Protein AF-A0A6M1RV48-F1 (afdb_monomer_lite)

Foldseek 3Di:
DDPPDVVVVVVVVVVCVVPDPPPPDPDCPVVVVVVVVVVVVVVVVVPPDPPVVVVVVVVPPVVVVVVVVVVVVVVVVVVCVVVVVVVVVVVVVVVVCCVVPVDDDDD

Structure (mmCIF, N/CA/C/O backbone):
data_AF-A0A6M1RV48-F1
#
_entry.id   AF-A0A6M1RV48-F1
#
loop_
_atom_site.group_PDB
_atom_site.id
_atom_site.type_symbol
_atom_site.label_atom_id
_atom_site.label_alt_id
_atom_site.label_comp_id
_atom_site.label_asym_id
_atom_site.label_entity_id
_atom_site.label_seq_id
_atom_site.pdbx_PDB_ins_code
_atom_site.Cartn_x
_atom_site.Cartn_y
_atom_site.Cartn_z
_atom_site.occupancy
_atom_site.B_iso_or_equiv
_atom_site.auth_seq_id
_atom_site.auth_comp_id
_atom_site.auth_asym_id
_atom_site.auth_atom_id
_atom_site.pdbx_PDB_model_num
ATOM 1 N N . MET A 1 1 ? 15.801 -0.029 15.071 1.00 39.56 1 MET A N 1
ATOM 2 C CA . MET A 1 1 ? 15.328 -1.379 15.447 1.00 39.56 1 MET A CA 1
ATOM 3 C C . MET A 1 1 ? 15.374 -1.454 16.967 1.00 39.56 1 MET A C 1
ATOM 5 O O . MET A 1 1 ? 16.465 -1.396 17.515 1.00 39.56 1 MET A O 1
ATOM 9 N N . LYS A 1 2 ? 14.228 -1.412 17.662 1.00 48.84 2 LYS A N 1
ATOM 10 C CA . LYS A 1 2 ? 14.197 -1.508 19.133 1.00 48.84 2 LYS A CA 1
ATOM 11 C C . LYS A 1 2 ? 14.457 -2.968 19.512 1.00 48.84 2 LYS A C 1
ATOM 13 O O . LYS A 1 2 ? 13.687 -3.831 19.109 1.00 48.84 2 LYS A O 1
ATOM 18 N N . HIS A 1 3 ? 15.543 -3.234 20.234 1.00 52.44 3 HIS A N 1
ATOM 19 C CA . HIS A 1 3 ? 15.761 -4.526 20.877 1.00 52.44 3 HIS A CA 1
ATOM 20 C C . HIS A 1 3 ? 14.714 -4.698 21.977 1.00 52.44 3 HIS A C 1
ATOM 22 O O . HIS A 1 3 ? 14.749 -4.006 22.991 1.00 52.44 3 HIS A O 1
ATOM 28 N N . GLN A 1 4 ? 13.749 -5.574 21.727 1.00 58.22 4 GLN A N 1
ATOM 29 C CA . GLN A 1 4 ? 12.760 -6.007 22.700 1.00 58.22 4 GLN A CA 1
ATOM 30 C C . GLN A 1 4 ? 13.367 -7.230 23.387 1.00 58.22 4 GLN A C 1
ATOM 32 O O . GLN A 1 4 ? 13.434 -8.309 22.806 1.00 58.22 4 GLN A O 1
ATOM 37 N N . ASP A 1 5 ? 13.956 -7.007 24.560 1.00 66.31 5 ASP A N 1
ATOM 38 C CA . ASP A 1 5 ? 14.540 -8.064 25.379 1.00 66.31 5 ASP A CA 1
ATOM 39 C C . ASP A 1 5 ? 13.390 -8.856 26.034 1.00 66.31 5 ASP A C 1
ATOM 41 O O . ASP A 1 5 ? 12.692 -8.298 26.889 1.00 66.31 5 ASP A O 1
ATOM 45 N N . PRO A 1 6 ? 13.159 -10.127 25.651 1.00 67.12 6 PRO A N 1
ATOM 46 C CA . PRO A 1 6 ? 12.029 -10.917 26.146 1.00 67.12 6 PRO A CA 1
ATOM 47 C C . PRO A 1 6 ? 12.079 -11.111 27.669 1.00 67.12 6 PRO A C 1
ATOM 49 O O . PRO A 1 6 ? 11.049 -11.235 28.328 1.00 67.12 6 PRO A O 1
ATOM 52 N N . THR A 1 7 ? 13.276 -11.073 28.255 1.00 72.62 7 THR A N 1
ATOM 53 C CA . THR A 1 7 ? 13.495 -11.170 29.702 1.00 72.62 7 THR A CA 1
ATOM 54 C C . THR A 1 7 ? 13.056 -9.902 30.436 1.00 72.62 7 THR A C 1
ATOM 56 O O . THR A 1 7 ? 12.553 -9.966 31.561 1.00 72.62 7 THR A O 1
ATOM 59 N N . GLY A 1 8 ? 13.209 -8.743 29.790 1.00 75.9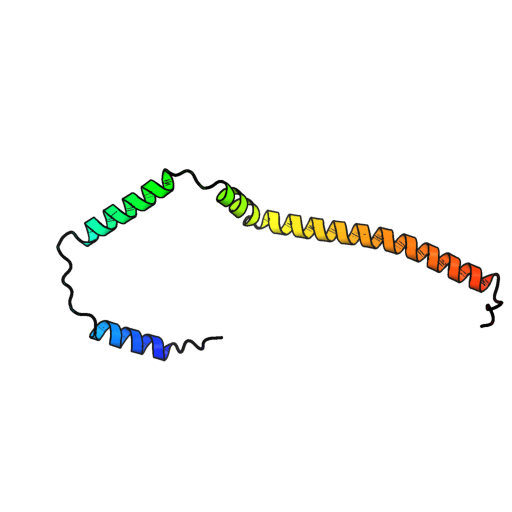4 8 GLY A N 1
ATOM 60 C CA . GLY A 1 8 ? 12.747 -7.455 30.304 1.00 75.94 8 GLY A CA 1
ATOM 61 C C . GLY A 1 8 ? 11.223 -7.352 30.339 1.00 75.94 8 GLY A C 1
ATOM 62 O O . GLY A 1 8 ? 10.674 -6.803 31.294 1.00 75.94 8 GLY A O 1
ATOM 63 N N . GLU A 1 9 ? 10.537 -7.932 29.352 1.00 77.62 9 GLU A N 1
ATOM 64 C CA . GLU A 1 9 ? 9.069 -7.949 29.301 1.00 77.62 9 GLU A CA 1
ATOM 65 C C . GLU A 1 9 ? 8.459 -8.800 30.411 1.00 77.62 9 GLU A C 1
ATOM 67 O O . GLU A 1 9 ? 7.540 -8.351 31.092 1.00 77.62 9 GLU A O 1
A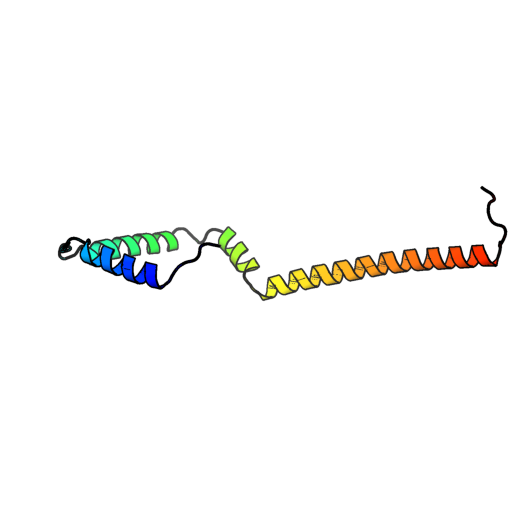TOM 72 N N . LEU A 1 10 ? 9.018 -9.988 30.652 1.00 78.81 10 LEU A N 1
ATOM 73 C CA . LEU A 1 10 ? 8.572 -10.874 31.730 1.00 78.81 10 LEU A CA 1
ATOM 74 C C . LEU A 1 10 ? 8.706 -10.203 33.104 1.00 78.81 10 LEU A C 1
ATOM 76 O O . LEU A 1 10 ? 7.794 -10.267 33.929 1.00 78.81 10 LEU A O 1
ATOM 80 N N . LYS A 1 11 ? 9.824 -9.506 33.333 1.00 83.56 11 LYS A N 1
ATOM 81 C CA . LYS A 1 11 ? 10.078 -8.780 34.582 1.00 83.56 11 LYS A CA 1
ATOM 82 C C . LYS A 1 11 ? 9.162 -7.566 34.743 1.00 83.56 11 LYS A C 1
ATOM 84 O O . LYS A 1 11 ? 8.702 -7.285 35.848 1.00 83.56 11 LYS A O 1
ATOM 89 N N . LEU A 1 12 ? 8.892 -6.844 33.656 1.00 84.69 12 LEU A N 1
ATOM 90 C CA . LEU A 1 12 ? 7.960 -5.720 33.662 1.00 84.69 12 LEU A CA 1
ATOM 91 C C . LEU A 1 12 ? 6.534 -6.189 33.970 1.00 84.69 12 LEU A C 1
ATOM 93 O O . LEU A 1 12 ? 5.863 -5.576 34.797 1.00 84.69 12 LEU A O 1
ATOM 97 N N . ASP A 1 13 ? 6.092 -7.287 33.360 1.00 84.94 13 ASP A N 1
ATOM 98 C CA . ASP A 1 13 ? 4.752 -7.832 33.574 1.00 84.94 13 ASP A CA 1
ATOM 99 C C . ASP A 1 13 ? 4.558 -8.310 35.023 1.00 84.94 13 ASP A C 1
ATOM 101 O O . ASP A 1 13 ? 3.519 -8.065 35.637 1.00 84.94 13 ASP A O 1
ATOM 105 N N . GLU A 1 14 ? 5.592 -8.902 35.627 1.00 88.31 14 GLU A N 1
ATOM 106 C CA . GLU A 1 14 ? 5.576 -9.287 37.040 1.00 88.31 14 GLU A CA 1
ATOM 107 C C . GLU A 1 14 ? 5.478 -8.070 37.977 1.00 88.31 14 GLU A C 1
ATOM 109 O O . GLU A 1 14 ? 4.672 -8.064 38.916 1.00 88.31 14 GLU A O 1
ATOM 114 N N . LEU A 1 15 ? 6.250 -7.012 37.705 1.00 87.62 15 LEU A N 1
ATOM 115 C CA . LEU A 1 15 ? 6.197 -5.763 38.471 1.00 87.62 15 LEU A CA 1
ATOM 116 C C . LEU A 1 15 ? 4.832 -5.078 38.343 1.00 87.62 15 LEU A C 1
ATOM 118 O O . LEU A 1 15 ? 4.277 -4.636 39.348 1.00 87.62 15 LEU A O 1
ATOM 122 N N . LEU A 1 16 ? 4.260 -5.034 37.138 1.00 86.06 16 LEU A N 1
ATOM 123 C CA . LEU A 1 16 ? 2.929 -4.474 36.892 1.00 86.06 16 LEU A CA 1
ATOM 124 C C . LEU A 1 16 ? 1.839 -5.275 37.602 1.00 86.06 16 LEU A C 1
ATOM 126 O O . LEU A 1 16 ? 0.918 -4.697 38.177 1.00 86.06 16 LEU A O 1
ATOM 130 N N . ARG A 1 17 ? 1.953 -6.605 37.610 1.00 81.81 17 ARG A N 1
ATOM 131 C CA . ARG A 1 17 ? 1.002 -7.486 38.291 1.00 81.81 17 ARG A CA 1
ATOM 132 C C . ARG A 1 17 ? 1.058 -7.320 39.806 1.00 81.81 17 ARG A C 1
ATOM 134 O O . ARG A 1 17 ? 0.013 -7.330 40.445 1.00 81.81 17 ARG A O 1
ATOM 141 N N . ARG A 1 18 ? 2.254 -7.117 40.370 1.00 84.19 18 ARG A N 1
ATOM 142 C CA . ARG A 1 18 ? 2.458 -6.870 41.806 1.00 84.19 18 ARG A CA 1
ATOM 143 C C . ARG A 1 18 ? 2.082 -5.446 42.232 1.00 84.19 18 ARG A C 1
ATOM 145 O O . ARG A 1 18 ? 1.644 -5.257 43.360 1.00 84.19 18 ARG A O 1
ATOM 152 N N . ALA A 1 19 ? 2.224 -4.464 41.342 1.00 82.44 19 ALA A N 1
ATOM 153 C CA . ALA A 1 19 ? 1.815 -3.079 41.579 1.00 82.44 19 ALA A CA 1
ATOM 154 C C . ALA A 1 19 ? 0.320 -2.829 41.317 1.00 82.44 19 ALA A C 1
ATOM 156 O O . ALA A 1 19 ? -0.191 -1.774 41.692 1.00 82.44 19 ALA A O 1
ATOM 157 N N . ARG A 1 20 ? -0.388 -3.765 40.666 1.00 79.06 20 ARG A N 1
ATOM 158 C CA . ARG A 1 20 ? -1.819 -3.630 40.387 1.00 79.06 20 ARG A CA 1
ATOM 159 C C . ARG A 1 20 ? -2.597 -3.704 41.710 1.00 79.06 20 ARG A C 1
ATOM 161 O O . ARG A 1 20 ? -2.601 -4.761 42.339 1.00 79.06 20 ARG A O 1
ATOM 168 N N . PRO A 1 21 ? -3.292 -2.631 42.125 1.00 77.50 21 PRO A N 1
ATOM 169 C CA . PRO A 1 21 ? -4.184 -2.706 43.274 1.00 77.50 21 PRO A CA 1
ATOM 170 C C . PRO A 1 21 ? -5.287 -3.732 42.990 1.00 77.50 21 PRO A C 1
ATOM 172 O O . PRO A 1 21 ? -5.769 -3.819 41.857 1.00 77.50 21 PRO A O 1
ATOM 175 N N . GLU A 1 22 ? -5.693 -4.508 44.001 1.00 70.25 22 GLU A N 1
ATOM 176 C CA . GLU A 1 22 ? -6.848 -5.407 43.901 1.00 70.25 22 GLU A CA 1
ATOM 177 C C . GLU A 1 22 ? -8.133 -4.585 43.736 1.00 70.25 22 GLU A C 1
ATOM 179 O O . GLU A 1 22 ? -8.885 -4.323 44.674 1.00 70.25 22 GLU A O 1
ATOM 184 N N . VAL A 1 23 ? -8.389 -4.137 42.511 1.00 67.88 23 VAL A N 1
ATOM 185 C CA . VAL A 1 23 ? -9.638 -3.487 42.148 1.00 67.88 23 VAL A CA 1
ATOM 186 C C . VAL A 1 23 ? -10.678 -4.590 42.025 1.00 67.88 23 VAL A C 1
ATOM 188 O O . VAL A 1 23 ? -10.765 -5.277 41.007 1.00 67.88 23 VAL A O 1
ATOM 191 N N . ARG A 1 24 ? -11.475 -4.781 43.076 1.00 74.38 24 ARG A N 1
ATOM 192 C CA . ARG A 1 24 ? -12.691 -5.591 42.984 1.00 74.38 24 ARG A CA 1
ATOM 193 C C . ARG A 1 24 ? -13.662 -4.854 42.074 1.00 74.38 24 ARG A C 1
ATOM 195 O O . ARG A 1 24 ? -14.229 -3.833 42.458 1.00 74.38 24 ARG A O 1
ATOM 202 N N . LEU A 1 25 ? -13.803 -5.342 40.845 1.00 74.56 25 LEU A N 1
ATOM 203 C CA . LEU A 1 25 ? -14.760 -4.772 39.911 1.00 74.56 25 LEU A CA 1
ATOM 204 C C . LEU A 1 25 ? -16.181 -4.953 40.472 1.00 74.56 25 LEU A C 1
ATOM 206 O O . LEU A 1 25 ? -16.503 -6.041 40.957 1.00 74.56 25 LEU A O 1
ATOM 210 N N . PRO A 1 26 ? -17.038 -3.920 40.404 1.00 82.31 26 PRO A N 1
ATOM 211 C CA . PRO A 1 26 ? -18.435 -4.044 40.791 1.00 82.31 26 PRO A CA 1
ATOM 212 C C . PRO A 1 26 ? -19.120 -5.174 40.019 1.00 82.31 26 PRO A C 1
ATOM 214 O O . PRO A 1 26 ? -18.875 -5.353 38.819 1.00 82.31 26 PRO A O 1
ATOM 217 N N . ALA A 1 27 ? -20.015 -5.906 40.686 1.00 74.88 27 ALA A N 1
ATOM 218 C CA . ALA A 1 27 ? -20.859 -6.895 40.027 1.00 74.88 27 ALA A CA 1
ATOM 219 C C . ALA A 1 27 ? -21.643 -6.205 38.893 1.00 74.88 27 ALA A C 1
ATOM 221 O O . ALA A 1 27 ? -22.432 -5.297 39.137 1.00 74.88 27 ALA A O 1
ATOM 222 N N . GLY A 1 28 ? -21.363 -6.585 37.642 1.00 82.06 28 GLY A N 1
ATOM 223 C CA . GLY A 1 28 ? -21.986 -5.998 36.450 1.00 82.06 28 GLY A CA 1
ATOM 224 C C . GLY A 1 28 ? -21.132 -4.994 35.668 1.00 82.06 28 GLY A C 1
ATOM 225 O O . GLY A 1 28 ? -21.529 -4.627 34.565 1.00 82.06 28 GLY A O 1
ATOM 226 N N . PHE A 1 29 ? -19.942 -4.603 36.144 1.00 85.44 29 PHE A N 1
ATOM 227 C CA . PHE A 1 29 ? -19.041 -3.742 35.361 1.00 85.44 29 PHE A CA 1
ATOM 228 C C . PHE A 1 29 ? -18.673 -4.384 34.018 1.00 85.44 29 PHE A C 1
ATOM 230 O O . PHE A 1 29 ? -18.785 -3.743 32.976 1.00 85.44 29 PHE A O 1
ATOM 237 N N . ALA A 1 30 ? -18.311 -5.672 34.030 1.00 84.62 30 ALA A N 1
ATOM 238 C CA . ALA A 1 30 ? -17.995 -6.419 32.813 1.00 84.62 30 ALA A CA 1
ATOM 239 C C . ALA A 1 30 ? -19.182 -6.450 31.837 1.00 84.62 30 ALA A C 1
ATOM 241 O O . ALA A 1 30 ? -19.007 -6.189 30.653 1.00 84.62 30 ALA A O 1
ATOM 242 N N . ALA A 1 31 ? -20.398 -6.674 32.344 1.00 86.94 31 ALA A N 1
ATOM 243 C CA . ALA A 1 31 ? -21.614 -6.647 31.534 1.00 86.94 31 ALA A CA 1
ATOM 244 C C . ALA A 1 31 ? -21.892 -5.249 30.951 1.00 86.94 31 ALA A C 1
ATOM 246 O O . ALA A 1 31 ? -22.306 -5.131 29.802 1.00 86.94 31 ALA A O 1
ATOM 247 N N . GLY A 1 32 ? -21.630 -4.182 31.713 1.00 88.81 32 GLY A N 1
ATOM 248 C CA . GLY A 1 32 ? -21.757 -2.801 31.246 1.00 88.81 32 GLY A CA 1
ATOM 249 C C . GLY A 1 32 ? -20.740 -2.436 30.163 1.00 88.81 32 GLY A C 1
ATOM 250 O O . GLY A 1 32 ? -21.103 -1.788 29.183 1.00 88.81 32 GLY A O 1
ATOM 251 N N . VAL A 1 33 ? -19.487 -2.878 30.308 1.00 90.88 33 VAL A N 1
ATOM 252 C CA . VAL A 1 33 ? -18.449 -2.728 29.275 1.00 90.88 33 VAL A CA 1
ATOM 253 C C . VAL A 1 33 ? -18.846 -3.491 28.017 1.00 90.88 33 VAL A C 1
ATOM 255 O O . VAL A 1 33 ? -18.817 -2.914 26.932 1.00 90.88 33 VAL A O 1
ATOM 258 N N . TRP A 1 34 ? -19.305 -4.736 28.159 1.00 89.19 34 TRP A N 1
ATOM 259 C CA . TRP A 1 34 ? -19.758 -5.531 27.020 1.00 89.19 34 TRP A CA 1
ATOM 260 C C . TRP A 1 34 ? -20.929 -4.922 26.280 1.00 89.19 34 TRP A C 1
ATOM 262 O O . TRP A 1 34 ? -20.864 -4.762 25.067 1.00 89.19 34 TRP A O 1
ATOM 272 N N . ARG A 1 35 ? -21.931 -4.431 27.004 1.00 88.44 35 ARG A N 1
ATOM 273 C CA . ARG A 1 35 ? -23.072 -3.763 26.383 1.00 88.44 35 ARG A CA 1
ATOM 274 C C . ARG A 1 35 ? -22.681 -2.491 25.626 1.00 88.44 35 ARG A C 1
ATOM 276 O O . ARG A 1 35 ? -23.323 -2.151 24.640 1.00 88.44 35 ARG A O 1
ATOM 283 N N . ARG A 1 36 ? -21.642 -1.779 26.080 1.00 85.81 36 ARG A N 1
ATOM 284 C CA . ARG A 1 36 ? -21.113 -0.591 25.388 1.00 85.81 36 ARG A CA 1
ATOM 285 C C . ARG A 1 36 ? -20.312 -0.955 24.145 1.00 85.81 36 ARG A C 1
ATOM 287 O O . ARG A 1 36 ? -20.468 -0.277 23.139 1.00 85.81 36 ARG A O 1
ATOM 294 N N . ILE A 1 37 ? -19.485 -1.996 24.208 1.00 86.31 37 ILE A N 1
ATOM 295 C CA . ILE A 1 37 ? -18.721 -2.466 23.045 1.00 86.31 37 ILE A CA 1
ATOM 296 C C . ILE A 1 37 ? -19.681 -2.977 21.972 1.00 86.31 37 ILE A C 1
ATOM 298 O O . ILE A 1 37 ? -19.591 -2.555 20.828 1.00 86.31 37 ILE A O 1
ATOM 302 N N . GLU A 1 38 ? -20.681 -3.760 22.363 1.00 84.19 38 GLU A N 1
ATOM 303 C CA . GLU A 1 38 ? -21.690 -4.276 21.441 1.00 84.19 38 GLU A CA 1
ATOM 304 C C . GLU A 1 38 ? -22.563 -3.165 20.840 1.00 84.19 38 GLU A C 1
ATOM 306 O O . GLU A 1 38 ? -22.903 -3.214 19.662 1.00 84.19 38 GLU A O 1
ATOM 311 N N . ALA A 1 39 ? -22.861 -2.105 21.600 1.00 83.06 39 ALA A N 1
ATOM 312 C CA . ALA A 1 39 ? -23.524 -0.920 21.058 1.00 83.06 39 ALA A CA 1
ATOM 313 C C . ALA A 1 39 ? -22.655 -0.172 20.029 1.00 83.06 39 ALA A C 1
ATOM 315 O O . ALA A 1 39 ? -23.185 0.344 19.045 1.00 83.06 39 ALA A O 1
ATOM 316 N N . VAL A 1 40 ? -21.334 -0.119 20.234 1.00 79.62 40 VAL A N 1
ATOM 317 C CA . VAL A 1 40 ? -20.394 0.488 19.280 1.00 79.62 40 VAL A CA 1
ATOM 318 C C . VAL A 1 40 ? -20.266 -0.377 18.025 1.00 79.62 40 VAL A C 1
ATOM 320 O O . VAL A 1 40 ? -20.433 0.153 16.931 1.00 79.62 40 VAL A O 1
ATOM 323 N N . ASP A 1 41 ? -20.086 -1.690 18.150 1.00 73.56 41 ASP A N 1
ATOM 324 C CA . ASP A 1 41 ? -20.021 -2.603 16.999 1.00 73.56 41 ASP A CA 1
ATOM 325 C C . ASP A 1 41 ? -21.329 -2.609 16.197 1.00 73.56 41 ASP A C 1
ATOM 327 O O . ASP A 1 41 ? -21.313 -2.525 14.966 1.00 73.56 41 ASP A O 1
ATOM 331 N N . ALA A 1 42 ? -22.479 -2.603 16.878 1.00 73.75 42 ALA A N 1
ATOM 332 C CA . ALA A 1 42 ? -23.777 -2.466 16.224 1.00 73.75 42 ALA A CA 1
ATOM 333 C C . ALA A 1 42 ? -23.921 -1.117 15.496 1.00 73.75 42 ALA A C 1
ATOM 335 O O . ALA A 1 42 ? -24.513 -1.062 14.418 1.00 73.75 42 ALA A O 1
ATOM 336 N N . SER A 1 43 ? -23.357 -0.031 16.042 1.00 63.97 43 SER A N 1
ATOM 337 C CA . SER A 1 43 ? -23.364 1.283 15.386 1.00 63.97 43 SER A CA 1
ATOM 338 C C . SER A 1 43 ? -22.454 1.340 14.153 1.00 63.97 43 SER A C 1
ATOM 340 O O . SER A 1 43 ? -22.844 1.934 13.149 1.00 63.97 43 SER A O 1
ATOM 342 N N . ILE A 1 44 ? -21.306 0.653 14.186 1.00 63.03 44 ILE A N 1
ATOM 343 C CA . ILE A 1 44 ? -20.388 0.512 13.045 1.00 63.03 44 ILE A CA 1
ATOM 344 C C . ILE A 1 44 ? -21.057 -0.288 11.921 1.00 63.03 44 ILE A C 1
ATOM 346 O O . ILE A 1 44 ? -20.896 0.050 10.752 1.00 63.03 44 ILE A O 1
ATOM 350 N N . GLY A 1 45 ? -21.870 -1.295 12.258 1.00 56.97 45 GLY A N 1
ATOM 351 C CA . GLY A 1 45 ? -22.689 -2.021 11.282 1.00 56.97 45 GLY A CA 1
ATOM 352 C C . GLY A 1 45 ? -23.838 -1.199 10.677 1.00 56.97 45 GLY A C 1
ATOM 353 O O . GLY A 1 45 ? -24.295 -1.510 9.578 1.00 56.97 45 GLY A O 1
ATOM 354 N N . PHE A 1 46 ? -24.304 -0.148 11.365 1.00 56.97 46 PHE A N 1
ATOM 355 C CA . PHE A 1 46 ? -25.423 0.697 10.926 1.00 56.97 46 PHE A CA 1
ATOM 356 C C . PHE A 1 46 ? -24.974 1.896 10.076 1.00 56.97 46 PHE A C 1
ATOM 358 O O . PHE A 1 46 ? -25.682 2.321 9.161 1.00 56.97 46 PHE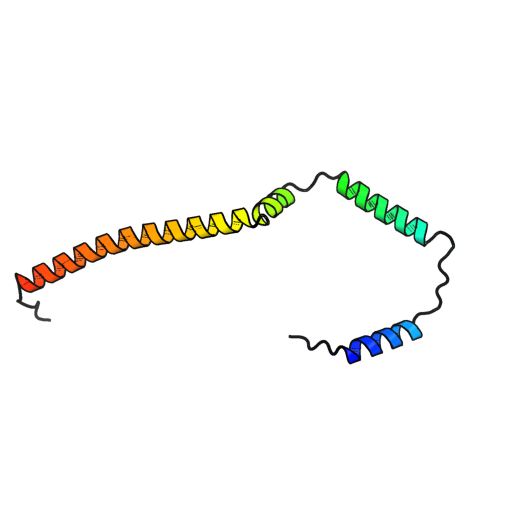 A O 1
ATOM 365 N N . THR A 1 47 ? -23.775 2.429 10.323 1.00 59.06 47 THR A N 1
ATOM 366 C CA . THR A 1 47 ? -23.112 3.357 9.402 1.00 59.06 47 THR A CA 1
ATOM 367 C C . THR A 1 47 ? -22.486 2.541 8.280 1.00 59.06 47 THR A C 1
ATOM 369 O O . THR A 1 47 ? -21.379 2.037 8.435 1.00 59.06 47 THR A O 1
ATOM 372 N N . GLY A 1 48 ? -23.230 2.356 7.185 1.00 60.78 48 GLY A N 1
ATOM 373 C CA . GLY A 1 48 ? -22.823 1.534 6.044 1.00 60.78 48 GLY A CA 1
ATOM 374 C C . GLY A 1 48 ? -21.341 1.681 5.698 1.00 60.78 48 GLY A C 1
ATOM 375 O O . GLY A 1 48 ? -20.808 2.792 5.711 1.00 60.78 48 GLY A O 1
ATOM 376 N N . GLU A 1 49 ? -20.703 0.538 5.422 1.00 68.50 49 GLU A N 1
ATOM 377 C CA . GLU A 1 49 ? -19.269 0.429 5.159 1.00 68.50 49 GLU A CA 1
ATOM 378 C C . GLU A 1 49 ? -18.793 1.601 4.292 1.00 68.50 49 GLU A C 1
ATOM 380 O O . GLU A 1 49 ? -19.363 1.844 3.216 1.00 68.50 49 GLU A O 1
ATOM 385 N N . PRO A 1 50 ? -17.787 2.366 4.738 1.00 76.44 50 PRO A N 1
ATOM 386 C CA . PRO A 1 50 ? -17.393 3.533 3.989 1.00 76.44 50 PRO A CA 1
ATOM 387 C C . PRO A 1 50 ? -16.920 3.114 2.594 1.00 76.44 50 PRO A C 1
ATOM 389 O O . PRO A 1 50 ? -16.176 2.149 2.435 1.00 76.44 50 PRO A O 1
ATOM 392 N N . TRP A 1 51 ? -17.347 3.843 1.563 1.00 75.88 51 TRP A N 1
ATOM 393 C CA . TRP A 1 51 ? -17.135 3.471 0.156 1.00 75.88 51 TRP A CA 1
ATOM 394 C C . TRP A 1 51 ? -15.660 3.198 -0.205 1.00 75.88 51 TRP A C 1
ATOM 396 O O . TRP A 1 51 ? -15.374 2.397 -1.097 1.00 75.88 51 TRP A O 1
ATOM 406 N N . TRP A 1 52 ? -14.715 3.814 0.516 1.00 78.31 52 TRP A N 1
ATOM 407 C CA . TRP A 1 52 ? -13.276 3.590 0.357 1.00 78.31 52 TRP A CA 1
ATOM 408 C C . TRP A 1 52 ? -12.809 2.222 0.862 1.00 78.31 52 TRP A C 1
ATOM 410 O O . TRP A 1 52 ? -11.819 1.700 0.365 1.00 78.31 52 TRP A O 1
ATOM 420 N N . MET A 1 53 ? -13.518 1.607 1.804 1.00 77.56 53 MET A N 1
ATOM 421 C CA . MET A 1 53 ? -13.211 0.272 2.323 1.00 77.56 53 MET A CA 1
ATOM 422 C C . MET A 1 53 ? -13.418 -0.787 1.237 1.00 77.56 53 MET A C 1
ATOM 424 O O . MET A 1 53 ? -12.610 -1.698 1.084 1.00 77.56 53 MET A O 1
ATOM 428 N N . ARG A 1 54 ? -14.400 -0.558 0.360 1.00 72.12 54 ARG A N 1
ATOM 429 C CA . ARG A 1 54 ? -14.622 -1.339 -0.861 1.00 72.12 54 ARG A CA 1
ATOM 430 C C . ARG A 1 54 ? -13.478 -1.188 -1.864 1.00 72.12 54 ARG A C 1
ATOM 432 O O . ARG A 1 54 ? -13.069 -2.175 -2.465 1.00 72.12 54 ARG A O 1
ATOM 439 N N . LEU A 1 55 ? -12.921 0.018 -2.013 1.00 74.12 55 LEU A N 1
ATOM 440 C CA . LEU A 1 55 ? -11.710 0.231 -2.815 1.00 74.12 55 LEU A CA 1
ATOM 441 C C . LEU A 1 55 ? -10.510 -0.492 -2.201 1.00 74.12 55 LEU A C 1
ATOM 443 O O . LEU A 1 55 ? -9.801 -1.197 -2.909 1.00 74.12 55 LEU A O 1
ATOM 447 N N . VAL A 1 56 ? -10.307 -0.381 -0.890 1.00 76.62 56 VAL A N 1
ATOM 448 C CA . VAL A 1 56 ? -9.223 -1.078 -0.188 1.00 76.62 56 VAL A CA 1
ATOM 449 C C . VAL A 1 56 ? -9.360 -2.591 -0.347 1.00 76.62 56 VAL A C 1
ATOM 451 O O . VAL A 1 56 ? -8.381 -3.236 -0.702 1.00 76.62 56 VAL A O 1
ATOM 454 N N . ALA A 1 57 ? -10.563 -3.151 -0.203 1.00 73.62 57 ALA A N 1
ATOM 455 C CA . ALA A 1 57 ? -10.836 -4.565 -0.464 1.00 73.62 57 ALA A CA 1
ATOM 456 C C . ALA A 1 57 ? -10.534 -4.952 -1.921 1.00 73.62 57 ALA A C 1
ATOM 458 O O . ALA A 1 57 ? -9.974 -6.016 -2.181 1.00 73.62 57 ALA A O 1
ATOM 459 N N . LEU A 1 58 ? -10.834 -4.060 -2.873 1.00 65.81 58 LEU A N 1
ATOM 460 C CA . LEU A 1 58 ? -10.512 -4.261 -4.281 1.00 65.81 58 LEU A CA 1
ATOM 461 C C . LEU A 1 58 ? -8.993 -4.365 -4.523 1.00 65.81 58 LEU A C 1
ATOM 463 O O . LEU A 1 58 ? -8.559 -5.171 -5.348 1.00 65.81 58 LEU A O 1
ATOM 467 N N . TRP A 1 59 ? -8.198 -3.560 -3.819 1.00 65.94 59 TRP A N 1
ATOM 468 C CA . TRP A 1 59 ? -6.735 -3.553 -3.910 1.00 65.94 59 TRP A CA 1
ATOM 469 C C . TRP A 1 59 ? -6.066 -4.642 -3.056 1.00 65.94 59 TRP A C 1
ATOM 471 O O . TRP A 1 59 ? -4.987 -5.107 -3.419 1.00 65.94 59 TRP A O 1
ATOM 481 N N . LEU A 1 60 ? -6.705 -5.078 -1.964 1.00 67.38 60 LEU A N 1
ATOM 482 C CA . LEU A 1 60 ? -6.233 -6.169 -1.103 1.00 67.38 60 LEU A CA 1
ATOM 483 C C . LEU A 1 60 ? -6.415 -7.553 -1.731 1.00 67.38 60 LEU A C 1
ATOM 485 O O . LEU A 1 60 ? -5.801 -8.510 -1.261 1.00 67.38 60 LEU A O 1
ATOM 489 N N . GLU A 1 61 ? -7.236 -7.689 -2.777 1.00 69.81 61 GLU A N 1
ATOM 490 C CA . GLU A 1 61 ? -7.334 -8.957 -3.491 1.00 69.81 61 GLU A CA 1
ATOM 491 C C . GLU A 1 61 ? -5.994 -9.273 -4.181 1.00 69.81 61 GLU A C 1
ATOM 493 O O . GLU A 1 61 ? -5.598 -8.571 -5.119 1.00 69.81 61 GLU A O 1
ATOM 498 N N . PRO A 1 62 ? -5.311 -10.375 -3.807 1.00 69.19 62 PRO A N 1
ATOM 499 C CA . PRO A 1 62 ? -3.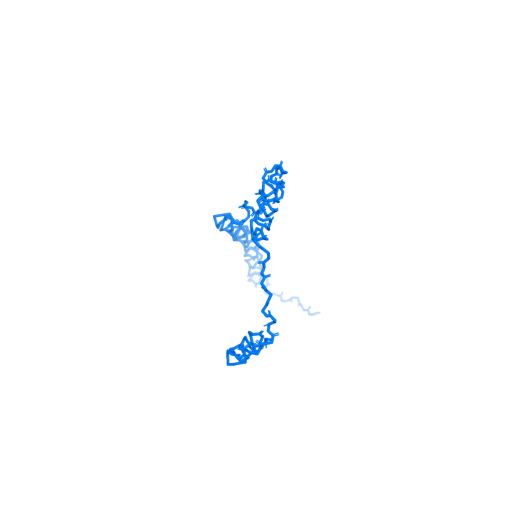988 -10.716 -4.341 1.00 69.19 62 PRO A CA 1
ATOM 500 C C . PRO A 1 62 ? -4.003 -10.902 -5.864 1.00 69.19 62 PRO A C 1
ATOM 502 O O . PRO A 1 62 ? -3.000 -10.695 -6.545 1.00 69.19 62 PRO A O 1
ATOM 505 N N . ARG A 1 63 ? -5.173 -11.227 -6.427 1.00 72.00 63 ARG A N 1
ATOM 506 C CA . ARG A 1 63 ? -5.383 -11.342 -7.873 1.00 72.00 63 ARG A CA 1
ATOM 507 C C . ARG A 1 63 ? -5.225 -9.995 -8.581 1.00 72.00 63 ARG A C 1
ATOM 509 O O . ARG A 1 63 ? -4.645 -9.964 -9.661 1.00 72.00 63 ARG A O 1
ATOM 516 N N . ARG A 1 64 ? -5.675 -8.886 -7.981 1.00 73.69 64 ARG A N 1
ATOM 517 C CA . ARG A 1 64 ? -5.559 -7.557 -8.600 1.00 73.69 64 ARG A CA 1
ATOM 518 C C . ARG A 1 64 ? -4.122 -7.048 -8.597 1.00 73.69 64 ARG A C 1
ATOM 520 O O . ARG A 1 64 ? -3.674 -6.543 -9.624 1.00 73.69 64 ARG A O 1
ATOM 527 N N . ALA A 1 65 ? -3.375 -7.277 -7.518 1.00 72.81 65 ALA A N 1
ATOM 528 C CA . ALA A 1 65 ? -1.949 -6.948 -7.455 1.00 72.81 65 ALA A CA 1
ATOM 529 C C . ALA A 1 65 ? -1.127 -7.667 -8.545 1.00 72.81 65 ALA A C 1
ATOM 531 O O . ALA A 1 65 ? -0.242 -7.077 -9.160 1.00 72.81 65 ALA A O 1
ATOM 532 N N . LEU A 1 66 ? -1.452 -8.929 -8.842 1.00 79.94 66 LEU A N 1
ATOM 533 C CA . LEU A 1 66 ? -0.804 -9.664 -9.932 1.00 79.94 66 LEU A CA 1
ATOM 534 C C . LEU A 1 66 ? -1.196 -9.123 -11.309 1.00 79.94 66 LEU A C 1
ATOM 536 O O . LEU A 1 66 ? -0.341 -9.007 -12.184 1.00 79.94 66 LEU A O 1
ATOM 540 N N . THR A 1 67 ? -2.467 -8.759 -11.510 1.00 84.00 67 THR A N 1
ATOM 541 C CA . THR A 1 67 ? -2.898 -8.179 -12.790 1.00 84.00 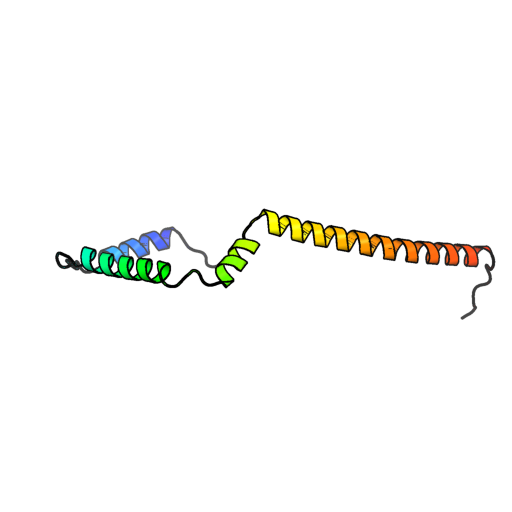67 THR A CA 1
ATOM 542 C C . THR A 1 67 ? -2.236 -6.835 -13.066 1.00 84.00 67 THR A C 1
ATOM 544 O O . THR A 1 67 ? -1.812 -6.603 -14.193 1.00 84.00 67 THR A O 1
ATOM 547 N N . THR A 1 68 ? -2.086 -5.968 -12.061 1.00 82.44 68 THR A N 1
ATOM 548 C CA . THR A 1 68 ? -1.421 -4.672 -12.245 1.00 82.44 68 THR A CA 1
ATOM 549 C C . THR A 1 68 ? 0.061 -4.851 -12.553 1.00 82.44 68 THR A C 1
ATOM 551 O O . THR A 1 68 ? 0.559 -4.216 -13.479 1.00 82.44 68 THR A O 1
ATOM 554 N N . LEU A 1 69 ? 0.746 -5.768 -11.861 1.00 85.88 69 LEU A N 1
ATOM 555 C CA . LEU A 1 69 ? 2.133 -6.122 -12.164 1.00 85.88 69 LEU A CA 1
ATOM 556 C C . LEU A 1 69 ? 2.277 -6.620 -13.608 1.00 85.88 69 LEU A C 1
ATOM 558 O O . LEU A 1 69 ? 3.136 -6.143 -14.346 1.00 85.88 69 LEU A O 1
ATOM 562 N N . LEU A 1 70 ? 1.407 -7.540 -14.029 1.00 92.25 70 LEU A N 1
ATOM 563 C CA . LEU A 1 70 ? 1.433 -8.106 -15.375 1.00 92.25 70 LEU A CA 1
ATOM 564 C C . LEU A 1 70 ? 1.188 -7.029 -16.435 1.00 92.25 70 LEU A C 1
ATOM 566 O O . LEU A 1 70 ? 1.916 -6.976 -17.422 1.00 92.25 70 LEU A O 1
ATOM 570 N N . VAL A 1 71 ? 0.225 -6.132 -16.210 1.00 93.25 71 VAL A N 1
ATOM 571 C CA . VAL A 1 71 ? -0.033 -4.990 -17.098 1.00 93.25 71 VAL A CA 1
ATOM 572 C C . VAL A 1 71 ? 1.205 -4.106 -17.218 1.00 93.25 71 VAL A C 1
ATOM 574 O O . VAL A 1 71 ? 1.597 -3.779 -18.334 1.00 93.25 71 VAL A O 1
ATOM 577 N N . VAL A 1 72 ? 1.859 -3.763 -16.105 1.00 94.69 72 VAL A N 1
ATOM 578 C CA . VAL A 1 72 ? 3.086 -2.949 -16.119 1.00 94.69 72 VAL A CA 1
ATOM 579 C C . VAL A 1 72 ? 4.212 -3.660 -16.872 1.00 94.69 72 VAL A C 1
ATOM 581 O O . VAL A 1 72 ? 4.880 -3.035 -17.695 1.00 94.69 72 VAL A O 1
ATOM 584 N N . CYS A 1 73 ? 4.395 -4.965 -16.660 1.00 94.94 73 CYS A N 1
ATOM 585 C CA . CYS A 1 73 ? 5.382 -5.757 -17.392 1.00 94.94 73 CYS A CA 1
ATOM 586 C C . CYS A 1 73 ? 5.103 -5.772 -18.899 1.00 94.94 73 CYS A C 1
ATOM 588 O O . CYS A 1 73 ? 6.017 -5.537 -19.686 1.00 94.94 73 CYS A O 1
ATOM 590 N N . VAL A 1 74 ? 3.852 -6.001 -19.306 1.00 96.19 74 VAL A N 1
ATOM 591 C CA . VAL A 1 74 ? 3.451 -5.997 -20.720 1.00 96.19 74 VAL A CA 1
ATOM 592 C C . VAL A 1 74 ? 3.670 -4.618 -21.339 1.00 96.19 74 VAL A C 1
ATOM 594 O O . VAL A 1 74 ? 4.227 -4.524 -22.432 1.00 96.19 74 VAL A O 1
ATOM 597 N N . LEU A 1 75 ? 3.308 -3.544 -20.632 1.00 95.25 75 LEU A N 1
ATOM 598 C CA . LEU A 1 75 ? 3.523 -2.174 -21.097 1.00 95.25 75 LEU A CA 1
ATOM 599 C C . LEU A 1 75 ? 5.016 -1.868 -21.278 1.00 95.25 75 LEU A C 1
ATOM 601 O O . LEU A 1 75 ? 5.418 -1.285 -22.287 1.00 95.25 75 LEU A O 1
ATOM 605 N N . GLY A 1 76 ? 5.844 -2.296 -20.322 1.00 92.44 76 GLY A N 1
ATOM 606 C CA . GLY A 1 76 ? 7.295 -2.150 -20.384 1.00 92.44 76 GLY A CA 1
ATOM 607 C C . GLY A 1 76 ? 7.903 -2.926 -21.553 1.00 92.44 76 GLY A C 1
ATOM 608 O O . GLY A 1 76 ? 8.692 -2.366 -22.312 1.00 92.44 76 GLY A O 1
ATOM 609 N N . MET A 1 77 ? 7.486 -4.179 -21.758 1.00 92.19 77 MET A N 1
ATOM 610 C CA . MET A 1 77 ? 7.938 -4.998 -22.889 1.00 92.19 77 MET A CA 1
ATOM 611 C C . MET A 1 77 ? 7.540 -4.379 -24.230 1.00 92.19 77 MET A C 1
ATOM 613 O O . MET A 1 77 ? 8.384 -4.248 -25.112 1.00 92.19 77 MET A O 1
ATOM 617 N N . ALA A 1 78 ? 6.283 -3.955 -24.378 1.00 92.94 78 ALA A N 1
ATOM 618 C CA . ALA A 1 78 ? 5.801 -3.316 -25.598 1.00 92.94 78 ALA A CA 1
ATOM 619 C C . ALA A 1 78 ? 6.602 -2.046 -25.919 1.00 92.94 78 ALA A C 1
ATOM 621 O O . ALA A 1 78 ? 7.066 -1.865 -27.044 1.00 92.94 78 ALA A O 1
ATOM 622 N N . THR A 1 79 ? 6.831 -1.201 -24.911 1.00 92.00 79 THR A N 1
ATOM 623 C CA . THR A 1 79 ? 7.617 0.030 -25.066 1.00 92.00 79 THR A CA 1
ATOM 624 C C . THR A 1 79 ? 9.067 -0.274 -25.453 1.00 92.00 79 THR A C 1
ATOM 626 O O . THR A 1 79 ? 9.599 0.337 -26.381 1.00 92.00 79 THR A O 1
ATOM 629 N N . GLY A 1 80 ? 9.691 -1.258 -24.799 1.00 88.81 80 GLY A N 1
ATOM 630 C CA . GLY A 1 80 ? 11.055 -1.690 -25.104 1.00 88.81 80 GLY A CA 1
ATOM 631 C C . GLY A 1 80 ? 11.209 -2.270 -26.512 1.00 88.81 80 GLY A C 1
ATOM 632 O O . GLY A 1 80 ? 12.196 -1.979 -27.182 1.00 88.81 80 GLY A O 1
ATOM 633 N N . LEU A 1 81 ? 10.225 -3.030 -27.004 1.00 91.25 81 LEU A N 1
ATOM 634 C CA . LEU A 1 81 ? 10.234 -3.571 -28.368 1.00 91.25 81 LEU A CA 1
ATOM 635 C C . LEU A 1 81 ? 10.161 -2.465 -29.425 1.00 91.25 81 LEU A C 1
ATOM 637 O O . LEU A 1 81 ? 10.943 -2.472 -30.376 1.00 91.25 81 LEU A O 1
ATOM 641 N N . VAL A 1 82 ? 9.272 -1.486 -29.239 1.00 91.62 82 VAL A N 1
ATOM 642 C CA . VAL A 1 82 ? 9.135 -0.352 -30.167 1.00 91.62 82 VAL A CA 1
ATOM 643 C C . VAL A 1 82 ? 10.426 0.467 -30.221 1.00 91.62 82 VAL A C 1
ATOM 645 O O . VAL A 1 82 ? 10.917 0.780 -31.307 1.00 91.62 82 VAL A O 1
ATOM 648 N N . GLN A 1 83 ? 11.008 0.781 -29.061 1.00 87.75 83 GLN A N 1
ATOM 649 C CA . GLN A 1 83 ? 12.275 1.512 -28.994 1.00 87.75 83 GLN A CA 1
ATOM 650 C C . GLN A 1 83 ? 13.433 0.700 -29.589 1.00 87.75 83 GLN A C 1
ATOM 652 O O . GLN A 1 83 ? 14.235 1.240 -30.353 1.00 87.75 83 GLN A O 1
ATOM 657 N N . GLY A 1 84 ? 13.482 -0.605 -29.311 1.00 84.19 84 GLY A N 1
ATOM 658 C CA . GLY A 1 84 ? 14.489 -1.517 -29.846 1.00 84.19 84 GLY A CA 1
ATOM 659 C C . GLY A 1 84 ? 14.466 -1.599 -31.372 1.00 84.19 84 GLY A C 1
ATOM 660 O O . GLY A 1 84 ? 15.521 -1.528 -32.004 1.00 84.19 84 GLY A O 1
ATOM 661 N N . TRP A 1 85 ? 13.282 -1.668 -31.988 1.00 84.94 85 TRP A N 1
ATOM 662 C CA . TRP A 1 85 ? 13.156 -1.648 -33.448 1.00 84.94 85 TRP A CA 1
ATOM 663 C C . TRP A 1 85 ? 13.664 -0.345 -34.055 1.00 84.94 85 TRP A C 1
ATOM 665 O O . TRP A 1 85 ? 14.516 -0.388 -34.945 1.00 84.94 85 TRP A O 1
ATOM 675 N N . GLN A 1 86 ? 13.243 0.804 -33.524 1.00 83.25 86 GLN A N 1
ATOM 676 C CA . GLN A 1 86 ? 13.725 2.098 -34.015 1.00 83.25 86 GLN A CA 1
ATOM 677 C C . GLN A 1 86 ? 15.245 2.242 -33.885 1.00 83.25 86 GLN A C 1
ATOM 679 O O . GLN A 1 86 ? 15.900 2.795 -34.771 1.00 83.25 86 GLN A O 1
ATOM 684 N N . GLN A 1 87 ? 15.828 1.730 -32.801 1.00 85.12 87 GLN A N 1
ATOM 685 C CA . GLN A 1 87 ? 17.269 1.779 -32.588 1.00 85.12 87 GLN A CA 1
ATOM 686 C C . GLN A 1 87 ? 18.024 0.810 -33.507 1.00 85.12 87 GLN A C 1
ATOM 688 O O . GLN A 1 87 ? 19.094 1.153 -34.008 1.00 85.12 87 GLN A O 1
ATOM 693 N N . SER A 1 88 ? 17.451 -0.360 -33.801 1.00 83.12 88 SER A N 1
ATOM 694 C CA . SER A 1 88 ? 18.039 -1.328 -34.733 1.00 83.12 88 SER A CA 1
ATOM 695 C C . SER A 1 88 ? 18.123 -0.791 -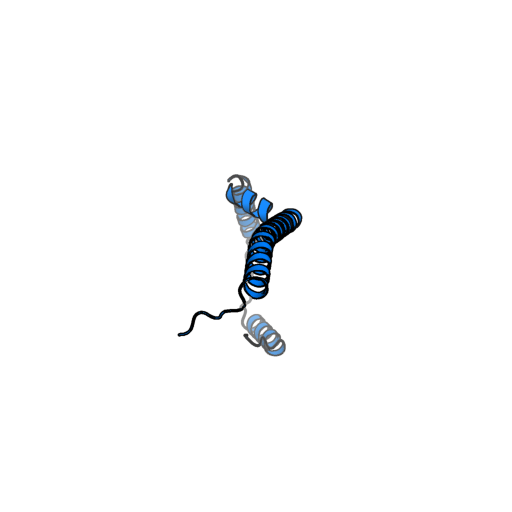36.164 1.00 83.12 88 SER A C 1
ATOM 697 O O . SER A 1 88 ? 19.150 -0.960 -36.821 1.00 83.12 88 SER A O 1
ATOM 699 N N . GLU A 1 89 ? 17.100 -0.066 -36.624 1.00 85.00 89 GLU A N 1
ATOM 700 C CA . GLU A 1 89 ? 17.110 0.569 -37.942 1.00 85.00 89 GLU A CA 1
ATOM 701 C C . GLU A 1 89 ? 18.161 1.676 -38.031 1.00 85.00 89 GLU A C 1
ATOM 703 O O . GLU A 1 89 ? 18.866 1.781 -39.035 1.00 85.00 89 GLU A O 1
ATOM 708 N N . ARG A 1 90 ? 18.303 2.484 -36.972 1.00 84.88 90 ARG A N 1
ATOM 709 C CA . ARG A 1 90 ? 19.339 3.526 -36.894 1.00 84.88 90 ARG A CA 1
ATOM 710 C C . ARG A 1 90 ? 20.737 2.917 -36.941 1.00 84.88 90 ARG A C 1
ATOM 712 O O . ARG A 1 90 ? 21.530 3.311 -37.788 1.00 84.88 90 ARG A O 1
ATOM 719 N N . LEU A 1 91 ? 20.993 1.886 -36.135 1.00 86.31 91 LEU A N 1
ATOM 720 C CA . LEU A 1 91 ? 22.266 1.159 -36.136 1.00 86.31 91 LEU A CA 1
ATOM 721 C C . LEU A 1 91 ? 22.558 0.500 -37.492 1.00 86.31 91 LEU A C 1
ATOM 723 O O . LEU A 1 91 ? 23.705 0.478 -37.939 1.00 86.31 91 LEU A O 1
ATOM 727 N N . ALA A 1 92 ? 21.542 -0.041 -38.170 1.00 84.50 92 ALA A N 1
ATOM 728 C CA . ALA A 1 92 ? 21.702 -0.610 -39.506 1.00 84.50 92 ALA A CA 1
ATOM 729 C C . ALA A 1 92 ? 22.078 0.465 -40.538 1.00 84.50 92 ALA A C 1
ATOM 731 O O . ALA A 1 92 ? 22.985 0.246 -41.342 1.00 84.50 92 ALA A O 1
ATOM 732 N N . ARG A 1 93 ? 21.437 1.640 -40.480 1.00 84.50 93 ARG A N 1
ATOM 733 C CA . ARG A 1 93 ? 21.764 2.792 -41.335 1.00 84.50 93 ARG A CA 1
ATOM 734 C C . ARG A 1 93 ? 23.172 3.313 -41.067 1.00 84.50 93 ARG A C 1
ATOM 736 O O . ARG A 1 93 ? 23.918 3.509 -42.018 1.00 84.50 93 ARG A O 1
ATOM 743 N N . GLU A 1 94 ? 23.564 3.465 -39.806 1.00 86.12 94 GLU A N 1
ATOM 744 C CA . GLU A 1 94 ? 24.918 3.884 -39.420 1.00 86.12 94 GLU A CA 1
ATOM 745 C C . GLU A 1 94 ? 25.981 2.919 -39.957 1.00 86.12 94 GLU A C 1
ATOM 747 O O . GLU A 1 94 ? 26.947 3.342 -40.590 1.00 86.12 94 GLU A O 1
ATOM 752 N N . ARG A 1 95 ? 25.771 1.604 -39.796 1.00 84.19 95 ARG A N 1
ATOM 753 C CA . ARG A 1 95 ? 26.672 0.573 -40.340 1.00 84.19 95 ARG A CA 1
ATOM 754 C C . ARG A 1 95 ? 26.732 0.589 -41.863 1.00 84.19 95 ARG A C 1
ATOM 756 O O . ARG A 1 95 ? 27.787 0.320 -42.432 1.00 84.19 95 ARG A O 1
ATOM 763 N N . TYR A 1 96 ? 25.611 0.864 -42.523 1.00 83.00 96 TYR A N 1
ATOM 764 C CA . TYR A 1 96 ? 25.558 0.968 -43.976 1.00 83.00 96 TYR A CA 1
ATOM 765 C C . TYR A 1 96 ? 26.334 2.193 -44.471 1.00 83.00 96 TYR A C 1
ATOM 767 O O . TYR A 1 96 ? 27.196 2.059 -45.335 1.00 83.00 96 TYR A O 1
ATOM 775 N N . VAL A 1 97 ? 26.103 3.363 -43.869 1.00 86.31 97 VAL A N 1
ATOM 776 C CA . VAL A 1 97 ? 26.816 4.607 -44.197 1.00 86.31 97 VAL A CA 1
ATOM 777 C C . VAL A 1 97 ? 28.319 4.451 -43.963 1.00 86.31 97 VAL A C 1
ATOM 779 O O . VAL A 1 97 ? 29.098 4.789 -44.850 1.00 86.31 97 VAL A O 1
ATOM 782 N N . ALA A 1 98 ? 28.729 3.842 -42.847 1.00 83.56 98 ALA A N 1
ATOM 783 C CA . ALA A 1 98 ? 30.137 3.562 -42.559 1.00 83.56 98 ALA A CA 1
ATOM 784 C C . ALA A 1 98 ? 30.805 2.637 -43.597 1.00 83.56 98 ALA A C 1
ATOM 786 O O . ALA A 1 98 ? 32.008 2.741 -43.826 1.00 83.56 98 ALA A O 1
ATOM 787 N N . ARG A 1 99 ? 30.046 1.733 -44.238 1.00 78.75 99 ARG A N 1
ATOM 788 C CA . ARG A 1 99 ? 30.560 0.849 -45.300 1.00 78.75 99 ARG A CA 1
ATOM 789 C C . ARG A 1 99 ? 30.605 1.512 -46.675 1.00 78.75 99 ARG A C 1
ATOM 791 O O . ARG A 1 99 ? 31.513 1.216 -47.441 1.00 78.75 99 ARG A O 1
ATOM 798 N N . VAL A 1 100 ? 29.623 2.351 -47.005 1.00 82.12 100 VAL A N 1
ATOM 799 C CA . VAL A 1 100 ? 29.488 2.958 -48.345 1.00 82.12 100 VAL A CA 1
ATOM 800 C C . VAL A 1 100 ? 30.291 4.257 -48.474 1.00 82.12 100 VAL A C 1
ATOM 802 O O . VAL A 1 100 ? 30.772 4.573 -49.557 1.00 82.12 100 VAL A O 1
ATOM 805 N N . SER A 1 101 ? 30.483 4.986 -47.375 1.00 71.31 101 SER A N 1
ATOM 806 C CA . SER A 1 101 ? 31.276 6.215 -47.310 1.00 71.31 101 SER A CA 1
ATOM 807 C C . SER A 1 101 ? 32.250 6.136 -46.129 1.00 71.31 101 SER A C 1
ATOM 809 O O . SER A 1 101 ? 31.989 6.717 -45.074 1.00 71.31 101 SER A O 1
ATOM 811 N N . PRO A 1 102 ? 33.393 5.446 -46.277 1.00 65.62 102 PRO A N 1
ATOM 812 C CA . PRO A 1 102 ? 34.391 5.341 -45.212 1.00 65.62 102 PRO A CA 1
ATOM 813 C C . PRO A 1 102 ? 35.160 6.650 -44.941 1.00 65.62 102 PRO A C 1
ATOM 815 O O . PRO A 1 102 ? 36.066 6.659 -44.111 1.00 65.62 102 PRO A O 1
ATOM 818 N N . VAL A 1 103 ? 34.840 7.761 -45.620 1.00 63.34 103 VAL A N 1
ATOM 819 C CA . VAL A 1 103 ? 35.488 9.055 -45.369 1.00 63.34 103 VAL A CA 1
ATOM 820 C C . VAL A 1 103 ? 34.918 9.658 -44.086 1.00 63.34 103 VAL A C 1
ATOM 822 O O . VAL A 1 103 ? 33.760 10.070 -44.036 1.00 63.34 103 VAL A O 1
ATOM 825 N N . SER A 1 104 ? 35.746 9.689 -43.041 1.00 64.06 104 SER A N 1
ATOM 826 C CA . SER A 1 104 ? 35.430 10.341 -41.774 1.00 64.06 104 SER A CA 1
ATOM 827 C C . SER A 1 104 ? 35.213 11.842 -41.985 1.00 64.06 104 SER A C 1
ATOM 829 O O . SER A 1 104 ? 36.051 12.463 -42.650 1.00 64.06 104 SER A O 1
ATOM 831 N N . PRO A 1 105 ? 34.182 12.468 -41.390 1.00 65.88 105 PRO A N 1
ATOM 832 C CA . PRO A 1 105 ? 34.217 13.909 -41.201 1.00 65.88 105 PRO A CA 1
ATOM 833 C C . PRO A 1 105 ? 35.433 14.228 -40.317 1.00 65.88 105 PRO A C 1
ATOM 835 O O . PRO A 1 105 ? 35.513 13.798 -39.168 1.00 65.88 105 PRO A O 1
ATOM 838 N N . TRP A 1 106 ? 36.426 14.883 -40.918 1.00 50.25 106 TRP A N 1
ATOM 839 C CA . TRP A 1 106 ? 37.560 15.505 -40.231 1.00 50.25 106 TRP A CA 1
ATOM 840 C C . TRP A 1 106 ? 37.026 16.499 -39.172 1.00 50.25 106 TRP A C 1
ATOM 842 O O . TRP A 1 106 ? 35.954 17.060 -39.417 1.00 50.25 106 TRP A O 1
ATOM 852 N N . PRO A 1 107 ? 37.695 16.663 -38.010 1.00 63.78 107 PRO A N 1
ATOM 853 C CA . PRO A 1 107 ? 37.215 17.482 -36.890 1.00 63.78 107 PRO A CA 1
ATOM 854 C C . PRO A 1 107 ? 36.873 18.927 -37.258 1.00 63.78 107 PRO A C 1
ATOM 856 O O . PRO A 1 107 ? 37.540 19.494 -38.156 1.00 63.78 107 PRO A O 1
#

Sequence (107 aa):
MKHQDPTGELKLDELLRRARPEVRLPAGFAAGVWRRIEAVDASIGFTGEPWWMRLVALWLEPRRALTTLLVVCVLGMATGLVQGWQQSERLARERYVARVSPVSPWP

Organism: NCBI:txid1324935

Radius of gyration: 34.59 Å; chains: 1; bounding box: 63×29×92 Å

Secondary structure (DSSP, 8-state):
-----HHHHHHHHHHHHHHS------TTHHHHHHHHHHHHHHHHHHS---HHHHHHHHHHSHHHHHHHHHHHHHHHHHHHHHHHHHHHHHHHHHHHHHHH-------

pLDDT: mean 78.1, std 11.28, range [39.56, 96.19]